Protein AF-A0A1V6TJF1-F1 (afdb_monomer_lite)

Organism: NCBI:txid254877

Sequence (123 aa):
MSKDDKTPVPILYVKFELDATTRQLRTNDKGISIATWAHCVDIAGVQGSVSYDKKFYISSSNGRTPKTGDPFTWEQGETTKEHKGWFMAGNEDLGFNSVRKEYYAVTDYDGGRYILACQGTIG

pLDDT: mean 83.07, std 12.92, range [35.69, 96.69]

Secondary structure (DSSP, 8-state):
--TT-SS---EEEEEEPBPTTT-SB---TTS---EEEEEEE--TTEEEEEEETTEEEEEEB--SSS--B--EEEETTSPPEE-TT-BPTTEEEEEEETTTTEEEEEE-STT---EEEEES---

Foldseek 3Di:
DAPPPPDPPFDKDFAFDADPPVRHTDDDPVRDTDTPDMDTDPDPQWAEWDDDPQKIWTWHAHDADDQRIWIWIDHPPDDIDIDGSPHGHQWHYWDADPVQRWIWTWHDDPPDTDIDIDHHPPD

Radius of gyration: 16.26 Å; chains: 1; bounding box: 36×42×46 Å

Structure (mmCIF, N/CA/C/O backbone):
data_AF-A0A1V6TJF1-F1
#
_entry.id   AF-A0A1V6TJF1-F1
#
loop_
_atom_site.group_PDB
_atom_site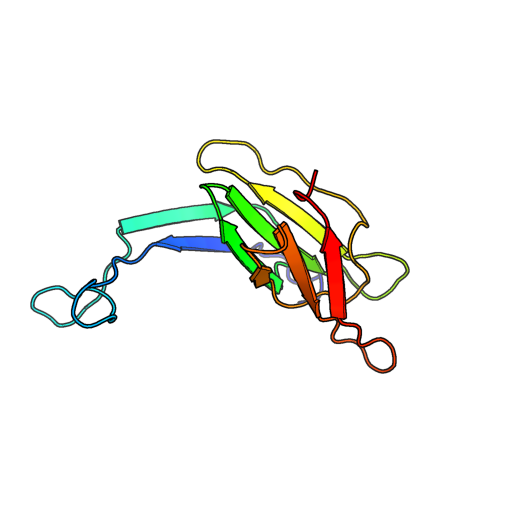.id
_atom_site.type_symbol
_atom_site.label_atom_id
_atom_site.label_alt_id
_atom_site.label_comp_id
_atom_site.label_asym_id
_atom_site.label_entity_id
_atom_site.label_seq_id
_atom_site.pdbx_PDB_ins_code
_atom_site.Cartn_x
_atom_site.Cartn_y
_atom_site.Cartn_z
_atom_site.occupancy
_atom_site.B_iso_or_equiv
_atom_site.auth_seq_id
_atom_site.auth_comp_id
_atom_site.auth_asym_id
_atom_site.auth_atom_id
_atom_site.pdbx_PDB_model_num
ATOM 1 N N . MET A 1 1 ? -1.957 13.641 -10.867 1.00 41.16 1 MET A N 1
ATOM 2 C CA . MET A 1 1 ? -1.540 14.979 -10.376 1.00 41.16 1 MET A CA 1
ATOM 3 C C . MET A 1 1 ? -0.237 15.371 -11.063 1.00 41.16 1 MET A C 1
ATOM 5 O O . MET A 1 1 ? 0.670 14.549 -11.087 1.00 41.16 1 MET A O 1
ATOM 9 N N . SER A 1 2 ? -0.143 16.557 -11.675 1.00 35.69 2 SER A N 1
ATOM 10 C CA . SER A 1 2 ? 1.143 17.069 -12.180 1.00 35.69 2 SER A CA 1
ATOM 11 C C . SER A 1 2 ? 2.011 17.528 -11.003 1.00 35.69 2 SER A C 1
ATOM 13 O O . SER A 1 2 ? 1.494 17.959 -9.976 1.00 35.69 2 SER A O 1
ATOM 15 N N . LYS A 1 3 ? 3.336 17.429 -11.144 1.00 45.72 3 LYS A N 1
ATOM 16 C CA . LYS A 1 3 ? 4.341 17.770 -10.117 1.00 45.72 3 LYS A CA 1
ATOM 17 C C . LYS A 1 3 ? 4.414 19.267 -9.746 1.00 45.72 3 LYS A C 1
ATOM 19 O O . LYS A 1 3 ? 5.305 19.646 -8.993 1.00 45.72 3 LYS A O 1
ATOM 24 N N . ASP A 1 4 ? 3.505 20.103 -10.251 1.00 49.81 4 ASP A N 1
ATOM 25 C CA . ASP A 1 4 ? 3.651 21.565 -10.235 1.00 49.81 4 ASP A CA 1
ATOM 26 C C . ASP A 1 4 ? 2.815 22.303 -9.173 1.00 49.81 4 ASP A C 1
ATOM 28 O O . ASP A 1 4 ? 2.995 23.512 -9.008 1.00 49.81 4 ASP A O 1
ATOM 32 N N . ASP A 1 5 ? 1.975 21.617 -8.388 1.00 50.69 5 ASP A N 1
ATOM 33 C CA . ASP A 1 5 ? 1.290 22.245 -7.247 1.00 50.69 5 ASP A CA 1
ATOM 34 C C . ASP A 1 5 ? 2.177 22.220 -5.988 1.00 50.69 5 ASP A C 1
ATOM 36 O O . ASP A 1 5 ? 2.368 21.201 -5.326 1.00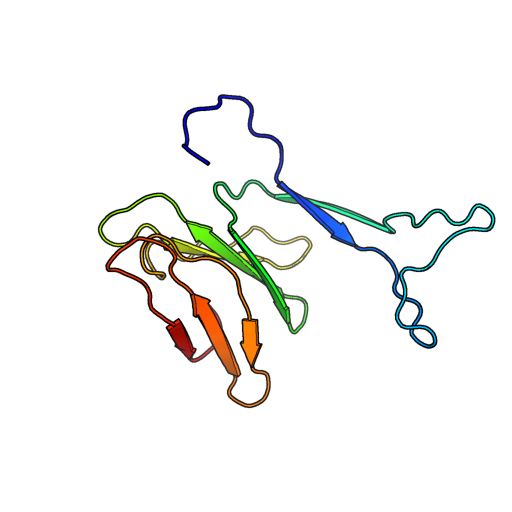 50.69 5 ASP A O 1
ATOM 40 N N . LYS A 1 6 ? 2.753 23.387 -5.674 1.00 47.88 6 LYS A N 1
ATOM 41 C CA . LYS A 1 6 ? 3.820 23.633 -4.680 1.00 47.88 6 LYS A CA 1
ATOM 42 C C . LYS A 1 6 ? 3.401 23.584 -3.204 1.00 47.88 6 LYS A C 1
ATOM 44 O O . LYS A 1 6 ? 4.059 24.193 -2.362 1.00 47.88 6 LYS A O 1
ATOM 49 N N . THR A 1 7 ? 2.369 22.827 -2.866 1.00 48.81 7 THR A N 1
ATOM 50 C CA . THR A 1 7 ? 2.110 22.472 -1.469 1.00 48.81 7 THR A CA 1
ATOM 51 C C . THR A 1 7 ? 2.065 20.956 -1.408 1.00 48.81 7 THR A C 1
ATOM 53 O O . THR A 1 7 ? 1.073 20.391 -1.868 1.00 48.81 7 THR A O 1
ATOM 56 N N . PRO A 1 8 ? 3.104 20.268 -0.892 1.00 56.84 8 PRO A N 1
ATOM 57 C CA . PRO A 1 8 ? 2.990 18.842 -0.646 1.00 56.84 8 PRO A CA 1
ATOM 58 C C . PRO A 1 8 ? 1.901 18.665 0.410 1.00 56.84 8 PRO A C 1
ATOM 60 O O . PRO A 1 8 ? 2.121 18.879 1.600 1.00 56.84 8 PRO A O 1
ATOM 63 N N . VAL A 1 9 ? 0.685 18.348 -0.034 1.00 62.62 9 VAL A N 1
ATOM 64 C CA . VAL A 1 9 ? -0.334 17.808 0.855 1.00 62.62 9 VAL A CA 1
ATOM 65 C C . VAL A 1 9 ? 0.242 16.470 1.308 1.00 62.62 9 VAL A C 1
ATOM 67 O O . VAL A 1 9 ? 0.469 15.610 0.453 1.00 62.62 9 VAL A O 1
ATOM 70 N N . PRO A 1 10 ? 0.561 16.298 2.603 1.00 67.50 10 PRO A N 1
ATOM 71 C CA . PRO A 1 10 ? 1.158 15.058 3.065 1.00 67.50 10 PRO A CA 1
ATOM 72 C C . PRO A 1 10 ? 0.212 13.910 2.726 1.00 67.50 10 PRO A C 1
ATOM 74 O O . PRO A 1 10 ? -0.987 13.981 3.012 1.00 67.50 10 PRO A O 1
ATOM 77 N N . ILE A 1 11 ? 0.742 12.855 2.108 1.00 77.81 11 ILE A N 1
ATOM 78 C CA . ILE A 1 11 ? -0.065 11.673 1.830 1.00 77.81 11 ILE A CA 1
ATOM 79 C C . ILE A 1 11 ? -0.284 10.955 3.155 1.00 77.81 11 ILE A C 1
ATOM 81 O O . ILE A 1 11 ? 0.655 10.460 3.781 1.00 77.81 11 ILE A O 1
ATOM 85 N N . LEU A 1 12 ? -1.536 10.957 3.604 1.00 85.25 12 LEU A N 1
ATOM 86 C CA . LEU A 1 12 ? -1.930 10.449 4.907 1.00 85.25 12 LEU A CA 1
ATOM 87 C C . LEU A 1 12 ? -2.501 9.040 4.775 1.00 85.25 12 LEU A C 1
ATOM 89 O O . LEU A 1 12 ? -3.571 8.846 4.198 1.00 85.25 12 LEU A O 1
ATOM 93 N N . TYR A 1 13 ? -1.833 8.066 5.385 1.00 85.69 13 TYR A N 1
ATOM 94 C CA . TYR A 1 13 ? -2.443 6.771 5.649 1.00 85.69 13 TYR A CA 1
ATOM 95 C C . TYR A 1 13 ? -3.203 6.827 6.963 1.00 85.69 13 TYR A C 1
ATOM 97 O O . TYR A 1 13 ? -2.684 7.310 7.966 1.00 85.69 13 TYR A O 1
ATOM 105 N N . VAL A 1 14 ? -4.421 6.295 6.964 1.00 90.19 14 VAL A N 1
ATOM 106 C CA . VAL A 1 14 ? -5.288 6.213 8.141 1.00 90.19 14 VAL A CA 1
ATOM 107 C C . VAL A 1 14 ? -5.792 4.788 8.314 1.00 90.19 14 VAL A C 1
ATOM 109 O O . VAL A 1 14 ? -6.041 4.083 7.337 1.00 90.19 14 VAL A O 1
ATOM 112 N N . LYS A 1 15 ? -5.941 4.350 9.565 1.00 90.56 15 LYS A N 1
ATOM 113 C CA . LYS A 1 15 ? -6.584 3.075 9.902 1.00 90.56 15 LYS A CA 1
ATOM 114 C C . LYS A 1 15 ? -7.869 3.370 10.656 1.00 90.56 15 LYS A C 1
ATOM 116 O O . LYS A 1 15 ? -7.858 4.098 11.646 1.00 90.56 15 LYS A O 1
ATOM 121 N N . PHE A 1 16 ? -8.951 2.763 10.193 1.00 94.50 16 PHE A N 1
ATOM 122 C CA . PHE A 1 16 ? -10.224 2.719 10.898 1.00 94.50 16 PHE A CA 1
ATOM 123 C C . PHE A 1 16 ? -10.472 1.296 11.376 1.00 94.50 16 PHE A C 1
ATOM 125 O O . PHE A 1 16 ? -10.070 0.330 10.723 1.00 94.50 16 PHE A O 1
ATOM 132 N N . GLU A 1 17 ? -11.139 1.163 12.514 1.00 94.75 17 GLU A N 1
ATOM 133 C CA . GLU A 1 17 ? -11.574 -0.148 12.973 1.00 94.75 17 GLU A CA 1
ATOM 134 C C . GLU A 1 17 ? -12.745 -0.656 12.136 1.00 94.75 17 GLU A C 1
ATOM 136 O O . GLU A 1 17 ? -13.691 0.078 11.847 1.00 94.75 17 GLU A O 1
ATOM 141 N N . LEU A 1 18 ? -12.695 -1.942 11.795 1.00 94.75 18 LEU A N 1
ATOM 142 C CA . LEU A 1 18 ? -13.790 -2.664 11.165 1.00 94.75 18 LEU A CA 1
ATOM 143 C C . LEU A 1 18 ? -14.496 -3.517 12.221 1.00 94.75 18 LEU A C 1
ATOM 145 O O . LEU A 1 18 ? -13.851 -4.268 12.955 1.00 94.75 18 LEU A O 1
ATOM 149 N N . ASP A 1 19 ? -15.820 -3.448 12.275 1.00 94.75 19 ASP A N 1
ATOM 150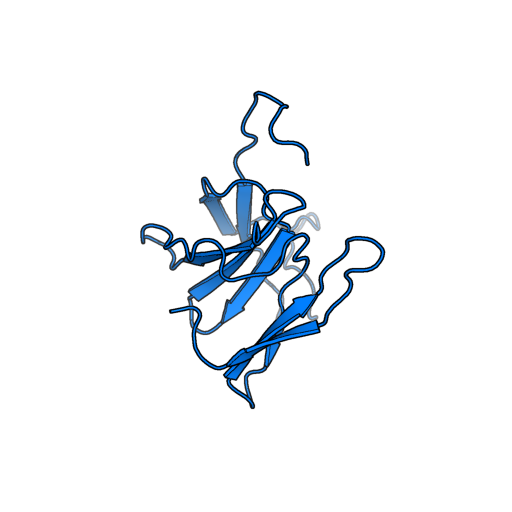 C CA . ASP A 1 19 ? -16.620 -4.421 13.004 1.00 94.75 19 ASP A CA 1
ATOM 151 C C . ASP A 1 19 ? -16.600 -5.756 12.243 1.00 94.75 19 ASP A C 1
ATOM 153 O O . ASP A 1 19 ? -17.059 -5.866 11.104 1.00 94.75 19 ASP A O 1
ATOM 157 N N . ALA A 1 20 ? -16.031 -6.791 12.864 1.00 93.94 20 ALA A N 1
ATOM 158 C CA . ALA A 1 20 ? -15.849 -8.094 12.228 1.00 93.94 20 ALA A CA 1
ATOM 159 C C . ALA A 1 20 ? -17.168 -8.846 11.965 1.00 93.94 20 ALA A C 1
ATOM 161 O O . ALA A 1 20 ? -17.195 -9.743 11.119 1.00 93.94 20 ALA A O 1
ATOM 162 N N . THR A 1 21 ? -18.245 -8.480 12.662 1.00 95.88 21 THR A N 1
ATOM 163 C CA . THR A 1 21 ? -19.567 -9.100 12.533 1.00 95.88 21 THR A CA 1
ATOM 164 C C . THR A 1 21 ? -20.348 -8.442 11.407 1.00 95.88 21 THR A C 1
ATOM 166 O O . THR A 1 21 ? -20.821 -9.124 10.501 1.00 95.88 21 THR A O 1
ATOM 169 N N . THR A 1 22 ? -20.456 -7.112 11.430 1.00 95.56 22 THR A N 1
ATOM 170 C CA . THR A 1 22 ? -21.263 -6.360 10.455 1.00 95.56 22 THR A CA 1
ATOM 171 C C . THR A 1 22 ? -20.500 -6.023 9.179 1.00 95.56 22 THR A C 1
ATOM 173 O O . THR A 1 22 ? -21.121 -5.686 8.173 1.00 95.56 22 THR A O 1
ATOM 176 N N . ARG A 1 23 ? -19.163 -6.123 9.203 1.00 94.38 23 ARG A N 1
ATOM 177 C CA . ARG A 1 23 ? -18.254 -5.712 8.118 1.00 94.38 23 ARG A CA 1
ATOM 178 C C . ARG A 1 23 ? -18.370 -4.227 7.764 1.00 94.38 23 ARG A C 1
ATOM 180 O O . ARG A 1 23 ? -18.055 -3.834 6.645 1.00 94.38 23 ARG A O 1
ATOM 187 N N . GLN A 1 24 ? -18.791 -3.407 8.724 1.00 95.69 24 GLN A N 1
ATOM 188 C CA . GLN A 1 24 ? -18.848 -1.948 8.616 1.00 95.69 24 GLN A CA 1
ATOM 189 C C . GLN A 1 24 ? -17.756 -1.301 9.470 1.00 95.69 24 GLN A C 1
ATOM 191 O O . GLN A 1 24 ? -17.176 -1.948 10.343 1.00 95.69 24 GLN A O 1
ATOM 196 N N . LEU A 1 25 ? -17.465 -0.020 9.235 1.00 96.56 25 LEU A N 1
ATOM 197 C CA . LEU A 1 25 ? -16.577 0.736 10.120 1.00 96.56 25 LEU A CA 1
ATOM 198 C C . LEU A 1 25 ? -17.198 0.840 11.518 1.00 96.56 25 LEU A C 1
ATOM 200 O O . LEU A 1 25 ? -18.387 1.135 11.644 1.00 96.56 25 LEU A O 1
ATOM 204 N N . ARG A 1 26 ? -16.400 0.637 12.572 1.00 96.50 26 ARG A N 1
ATOM 205 C CA . ARG A 1 26 ? -16.863 0.855 13.948 1.00 96.50 26 ARG A CA 1
ATOM 206 C C . ARG A 1 26 ? -17.180 2.337 14.138 1.00 96.50 26 ARG A C 1
ATOM 208 O O . ARG A 1 26 ? -16.384 3.202 13.761 1.00 96.50 26 ARG A O 1
ATOM 215 N N . THR A 1 27 ? -18.316 2.618 14.767 1.00 96.62 27 THR A N 1
ATOM 216 C CA . THR A 1 27 ? -18.743 3.971 15.127 1.00 96.62 27 THR A CA 1
ATOM 217 C C . THR A 1 27 ? -18.874 4.128 16.637 1.00 96.62 27 THR A C 1
ATOM 219 O O . THR A 1 27 ? -19.155 3.163 17.346 1.00 96.62 27 THR A O 1
ATOM 222 N N . ASN A 1 28 ? -18.700 5.353 17.131 1.00 93.62 28 ASN A N 1
ATOM 223 C CA . ASN A 1 28 ? -19.096 5.724 18.491 1.00 93.62 28 ASN A CA 1
ATOM 224 C C . ASN A 1 28 ? -20.628 5.888 18.610 1.00 93.62 28 ASN A C 1
ATOM 226 O O . ASN A 1 28 ? -21.353 5.762 17.622 1.00 93.62 28 ASN A O 1
ATOM 230 N N . ASP A 1 29 ? -21.112 6.254 19.799 1.00 95.75 29 ASP A N 1
ATOM 231 C CA . ASP A 1 29 ? -22.543 6.442 20.110 1.00 95.75 29 ASP A CA 1
ATOM 232 C C . ASP A 1 29 ? -23.243 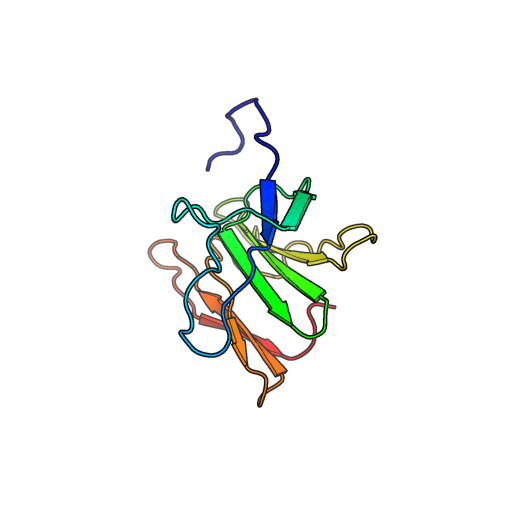7.523 19.266 1.00 95.75 29 ASP A C 1
ATOM 234 O O . ASP A 1 29 ? -24.468 7.621 19.255 1.00 95.75 29 ASP A O 1
ATOM 238 N N . LYS A 1 30 ? -22.476 8.352 18.548 1.00 96.44 30 LYS A N 1
ATOM 239 C CA . LYS A 1 30 ? -22.983 9.382 17.631 1.00 96.44 30 LYS A CA 1
ATOM 240 C C . LYS A 1 30 ? -22.976 8.929 16.168 1.00 96.44 30 LYS A C 1
ATOM 242 O O . LYS A 1 30 ? -23.231 9.744 15.288 1.00 96.44 30 LYS A O 1
ATOM 247 N N . GLY A 1 31 ? -22.636 7.669 15.892 1.00 95.06 31 GLY A N 1
ATOM 248 C CA . GLY A 1 31 ? -22.523 7.141 14.532 1.00 95.06 31 GLY A CA 1
ATOM 249 C C . GLY A 1 31 ? -21.271 7.606 13.778 1.00 95.06 31 GLY A C 1
ATOM 250 O O . GLY A 1 31 ? -21.216 7.480 12.560 1.00 95.06 31 GLY A O 1
ATOM 251 N N . ILE A 1 32 ? -20.258 8.143 14.469 1.00 96.00 32 ILE A N 1
ATOM 252 C CA . ILE A 1 32 ? -19.025 8.642 13.840 1.00 96.00 32 ILE A CA 1
ATOM 253 C C . ILE A 1 32 ? -17.929 7.582 13.947 1.00 96.00 32 ILE A C 1
ATOM 255 O O . ILE A 1 32 ? -17.636 7.106 15.046 1.00 96.00 32 ILE A O 1
ATOM 259 N N . SER A 1 33 ? -17.293 7.243 12.822 1.00 96.69 33 SER A N 1
ATOM 260 C CA . SER A 1 33 ? -16.074 6.429 12.819 1.00 96.69 33 SER A CA 1
ATOM 261 C C . SER A 1 33 ? -14.841 7.304 13.027 1.00 96.69 33 SER A C 1
ATOM 263 O O . SER A 1 33 ? -14.708 8.362 12.410 1.00 96.69 33 SER A O 1
ATOM 265 N N . ILE A 1 34 ? -13.944 6.873 13.912 1.00 93.62 34 ILE A N 1
ATOM 266 C CA . ILE A 1 34 ? -12.733 7.609 14.283 1.00 93.62 34 ILE A CA 1
ATOM 267 C C . ILE A 1 34 ? -11.527 6.766 13.879 1.00 93.62 34 ILE A C 1
ATOM 269 O O . ILE A 1 34 ? -11.467 5.574 14.184 1.00 93.62 34 ILE A O 1
ATOM 273 N N . ALA A 1 35 ? -10.567 7.386 13.193 1.00 93.00 35 ALA A N 1
ATOM 274 C CA . ALA A 1 35 ? -9.309 6.730 12.872 1.00 93.00 35 ALA A CA 1
ATOM 275 C C . ALA A 1 35 ? -8.536 6.436 14.166 1.00 93.00 35 ALA A C 1
ATOM 277 O O . ALA A 1 35 ? -8.365 7.315 15.010 1.00 93.00 35 ALA A O 1
ATOM 278 N N . THR A 1 36 ? -8.040 5.213 14.317 1.00 92.25 36 THR A N 1
ATOM 279 C CA . THR A 1 36 ? -7.227 4.807 15.477 1.00 92.25 36 THR A CA 1
ATOM 280 C C . THR A 1 36 ? -5.741 5.047 15.260 1.00 92.25 36 THR A C 1
ATOM 282 O O . THR A 1 36 ? -4.942 4.951 16.189 1.00 92.25 36 THR A O 1
ATOM 285 N N . TRP A 1 37 ? -5.359 5.366 14.026 1.00 90.69 37 TRP A N 1
ATOM 286 C CA . TRP A 1 37 ? -3.989 5.633 13.639 1.00 90.69 37 TRP A CA 1
ATOM 287 C C . TRP A 1 37 ? -3.953 6.471 12.366 1.00 90.69 37 TRP A C 1
ATOM 289 O O . TRP A 1 37 ? -4.799 6.308 11.480 1.00 90.69 37 TRP A O 1
ATOM 299 N N . ALA A 1 38 ? -2.941 7.327 12.271 1.00 86.62 38 ALA A N 1
ATOM 300 C CA . ALA A 1 38 ? -2.631 8.090 11.079 1.00 86.62 38 ALA A CA 1
ATOM 301 C C . ALA A 1 38 ? -1.108 8.247 10.935 1.00 86.62 38 ALA A C 1
ATOM 303 O O . ALA A 1 38 ? -0.405 8.378 11.938 1.00 86.62 38 ALA A O 1
ATOM 304 N N . HIS A 1 39 ? -0.597 8.231 9.705 1.00 86.19 39 HIS A N 1
ATOM 305 C CA . HIS A 1 39 ? 0.821 8.433 9.413 1.00 86.19 39 HIS A CA 1
ATOM 306 C C . HIS A 1 39 ? 1.009 9.118 8.062 1.00 86.19 39 HIS A C 1
ATOM 308 O O . HIS A 1 39 ? 0.483 8.660 7.046 1.00 86.19 39 HIS A O 1
ATOM 314 N N . CYS A 1 40 ? 1.780 10.202 8.054 1.00 85.62 40 CYS A N 1
ATOM 315 C CA . CYS A 1 40 ? 2.167 10.887 6.828 1.00 85.62 40 CYS A CA 1
ATOM 316 C C . CYS A 1 40 ? 3.330 10.146 6.172 1.00 85.62 40 CYS A C 1
ATOM 318 O O . CYS A 1 40 ? 4.306 9.811 6.840 1.00 85.62 40 CYS A O 1
ATOM 320 N N . VAL A 1 41 ? 3.253 9.925 4.868 1.00 79.62 41 VAL A N 1
ATOM 321 C CA . VAL A 1 41 ? 4.400 9.497 4.066 1.00 79.62 41 VAL A CA 1
ATOM 322 C C . VAL A 1 41 ? 4.756 10.585 3.064 1.00 79.62 41 VAL A C 1
ATOM 324 O O . VAL A 1 41 ? 3.879 11.293 2.565 1.00 79.62 41 VAL A O 1
ATOM 327 N N . ASP A 1 42 ? 6.042 10.693 2.753 1.00 84.06 42 ASP A N 1
ATOM 328 C CA . ASP A 1 42 ? 6.552 11.592 1.718 1.00 84.06 42 ASP A CA 1
ATOM 329 C C . ASP A 1 42 ? 6.776 10.815 0.414 1.00 84.06 42 ASP A C 1
ATOM 331 O O . ASP A 1 42 ? 7.891 10.657 -0.075 1.00 84.06 42 ASP A O 1
ATOM 335 N N . ILE A 1 43 ? 5.696 10.223 -0.101 1.00 84.06 43 ILE A N 1
ATOM 336 C CA . ILE A 1 43 ? 5.699 9.502 -1.376 1.00 84.06 43 ILE A CA 1
ATOM 337 C C . ILE A 1 43 ? 4.853 10.313 -2.344 1.00 84.06 43 ILE A C 1
ATOM 339 O O . ILE A 1 43 ? 3.637 10.374 -2.205 1.00 84.06 43 ILE A O 1
ATOM 343 N N . ALA A 1 44 ? 5.477 10.955 -3.324 1.00 82.31 44 ALA A N 1
ATOM 344 C CA . ALA A 1 44 ? 4.741 11.712 -4.328 1.00 82.31 44 ALA A CA 1
ATOM 345 C C . ALA A 1 44 ? 4.007 10.780 -5.307 1.00 82.31 44 ALA A C 1
ATOM 347 O O . ALA A 1 44 ? 4.468 9.676 -5.598 1.00 82.31 44 ALA A O 1
ATOM 348 N N . GLY A 1 45 ? 2.881 11.249 -5.853 1.00 81.88 45 GLY A N 1
ATOM 349 C CA . GLY A 1 45 ? 2.205 10.588 -6.975 1.00 81.88 45 GLY A CA 1
ATOM 350 C C . GLY A 1 45 ? 1.658 9.194 -6.665 1.00 81.88 45 GLY A C 1
ATOM 351 O O . GLY A 1 45 ? 1.640 8.361 -7.565 1.00 81.88 45 GLY A O 1
ATOM 352 N N . VAL A 1 46 ? 1.254 8.923 -5.417 1.00 87.69 46 VAL A N 1
ATOM 353 C CA . VAL A 1 46 ? 0.605 7.654 -5.044 1.00 87.69 46 VAL A CA 1
ATOM 354 C C . VAL A 1 46 ? -0.701 7.489 -5.813 1.00 87.69 46 VAL A C 1
ATOM 356 O O . VAL A 1 46 ? -1.550 8.375 -5.778 1.00 87.69 46 VAL A O 1
ATOM 359 N N . GLN A 1 47 ? -0.853 6.330 -6.447 1.00 87.25 47 GLN A N 1
ATOM 360 C CA . GLN A 1 47 ? -2.017 5.964 -7.256 1.00 87.25 47 GLN A CA 1
ATOM 361 C C . GLN A 1 47 ? -2.739 4.716 -6.735 1.00 87.25 47 GLN A C 1
ATOM 363 O O . GLN A 1 47 ? -3.896 4.472 -7.055 1.00 87.25 47 GLN A O 1
ATOM 368 N N . GLY A 1 48 ? -2.082 3.921 -5.891 1.00 87.81 48 GLY A N 1
ATOM 369 C CA . GLY A 1 48 ? -2.672 2.726 -5.306 1.00 87.81 48 GLY A CA 1
ATOM 370 C C . GLY A 1 48 ? -1.840 2.187 -4.154 1.00 87.81 48 GLY A C 1
ATOM 371 O O . GLY A 1 48 ? -0.641 2.447 -4.040 1.00 87.81 48 GLY A O 1
ATOM 372 N N . SER A 1 49 ? -2.480 1.431 -3.267 1.00 88.81 49 SER A N 1
ATOM 373 C CA . SER A 1 49 ? -1.772 0.730 -2.201 1.00 88.81 49 SER A CA 1
ATOM 374 C C . SER A 1 49 ? -2.501 -0.538 -1.778 1.00 88.81 49 SER A C 1
ATOM 376 O O . SER A 1 49 ? -3.727 -0.614 -1.810 1.00 88.81 49 SER A O 1
ATOM 378 N N . VAL A 1 50 ? -1.731 -1.532 -1.348 1.00 90.06 50 VAL A N 1
ATOM 379 C CA . VAL A 1 50 ? -2.229 -2.742 -0.694 1.00 90.06 50 VAL A CA 1
ATOM 380 C C . VAL A 1 50 ? -1.338 -3.051 0.500 1.00 90.06 50 VAL A C 1
ATOM 382 O O . VAL A 1 50 ? -0.132 -2.808 0.463 1.00 90.06 50 VAL A O 1
ATOM 385 N N . SER A 1 51 ? -1.915 -3.593 1.570 1.00 88.25 51 SER A N 1
ATOM 386 C CA . SER A 1 51 ? -1.132 -4.126 2.684 1.00 88.25 51 SER A CA 1
ATOM 387 C C . SER A 1 51 ? -1.263 -5.641 2.757 1.00 88.25 51 SER A C 1
ATOM 389 O O . SER A 1 51 ? -2.351 -6.199 2.612 1.00 88.25 51 SER A O 1
ATOM 391 N N . TYR A 1 52 ? -0.137 -6.312 2.971 1.00 87.31 52 TYR A N 1
ATOM 392 C CA . TYR A 1 52 ? -0.069 -7.748 3.199 1.00 87.31 52 TYR A CA 1
ATOM 393 C C . TYR A 1 52 ? 1.108 -8.045 4.122 1.00 87.31 52 TYR A C 1
ATOM 395 O O . TYR A 1 52 ? 2.193 -7.494 3.946 1.00 87.31 52 TYR A O 1
ATOM 403 N N . ASP A 1 53 ? 0.876 -8.908 5.112 1.00 87.31 53 ASP A N 1
ATOM 404 C CA . ASP A 1 53 ? 1.888 -9.335 6.084 1.00 87.31 53 ASP A CA 1
ATOM 405 C C . ASP A 1 53 ? 2.650 -8.160 6.730 1.00 87.31 53 ASP A C 1
ATOM 407 O O . ASP A 1 53 ? 3.873 -8.091 6.720 1.00 87.31 53 ASP A O 1
ATOM 411 N N . LYS A 1 54 ? 1.892 -7.181 7.250 1.00 87.69 54 LYS A N 1
ATOM 412 C CA . LYS A 1 54 ? 2.387 -5.953 7.915 1.00 87.69 54 LYS A CA 1
ATOM 413 C C . LYS A 1 54 ? 3.187 -4.984 7.031 1.00 87.69 54 LYS A C 1
ATOM 415 O O . LYS A 1 54 ? 3.561 -3.917 7.515 1.00 87.69 54 LYS A O 1
ATOM 420 N N . LYS A 1 55 ? 3.371 -5.295 5.749 1.00 89.25 55 LYS A N 1
ATOM 421 C CA . LYS A 1 55 ? 4.015 -4.432 4.759 1.00 89.25 55 LYS A CA 1
ATOM 422 C C . LYS A 1 55 ? 2.981 -3.758 3.866 1.00 89.25 55 LYS A C 1
ATOM 424 O O . LYS A 1 55 ? 2.011 -4.383 3.436 1.00 89.25 55 LYS A O 1
ATOM 429 N N . PHE A 1 56 ? 3.202 -2.484 3.583 1.00 90.25 56 PHE A N 1
ATOM 430 C CA . PHE A 1 56 ? 2.497 -1.710 2.575 1.00 90.25 56 PHE A CA 1
ATOM 431 C C . PHE A 1 56 ? 3.280 -1.759 1.268 1.00 90.25 56 PHE A C 1
ATOM 433 O O . PHE A 1 56 ? 4.497 -1.575 1.252 1.00 90.25 56 PHE A O 1
ATOM 440 N N . TYR A 1 57 ? 2.556 -1.981 0.183 1.00 89.81 57 TYR A N 1
ATOM 441 C CA . TYR A 1 57 ? 3.031 -1.905 -1.188 1.00 89.81 57 TYR A CA 1
ATOM 442 C C . TYR A 1 57 ? 2.262 -0.780 -1.843 1.00 89.81 57 TYR A C 1
ATOM 444 O O . TYR A 1 57 ? 1.033 -0.746 -1.768 1.00 89.81 57 TYR A O 1
ATOM 452 N N . ILE A 1 58 ? 2.984 0.164 -2.418 1.00 89.94 58 ILE A N 1
ATOM 453 C CA . ILE A 1 58 ? 2.432 1.448 -2.829 1.00 89.94 58 ILE A CA 1
ATOM 454 C C . ILE A 1 58 ? 2.872 1.680 -4.265 1.00 89.94 58 ILE A C 1
ATOM 456 O O . ILE A 1 58 ? 4.057 1.575 -4.566 1.00 89.94 58 ILE A O 1
ATOM 460 N N . SER A 1 59 ? 1.935 1.965 -5.157 1.00 89.44 59 SER A N 1
ATOM 461 C CA . SER A 1 59 ? 2.221 2.309 -6.540 1.00 89.44 59 SER A CA 1
ATOM 462 C C . SER A 1 59 ? 2.292 3.829 -6.657 1.00 89.44 59 SER A C 1
ATOM 464 O O . SER A 1 59 ? 1.405 4.542 -6.185 1.00 89.44 59 SER A O 1
ATOM 466 N N . SER A 1 60 ? 3.370 4.330 -7.259 1.00 88.81 60 SER A N 1
ATOM 467 C CA . SER A 1 60 ? 3.514 5.739 -7.627 1.00 88.81 60 SER A CA 1
ATOM 468 C C . SER A 1 60 ? 3.719 5.847 -9.130 1.00 88.81 60 SER A C 1
ATOM 470 O O . SER A 1 60 ? 4.454 5.040 -9.701 1.00 88.81 60 SER A O 1
ATOM 472 N N . SER A 1 61 ? 3.046 6.803 -9.769 1.00 85.88 61 SER A N 1
ATOM 473 C CA . SER A 1 61 ? 3.164 7.086 -11.202 1.00 85.88 61 SER A CA 1
ATOM 474 C C . SER A 1 61 ? 3.679 8.510 -11.407 1.00 85.88 61 SER A C 1
ATOM 476 O O . SER A 1 61 ? 3.058 9.491 -10.999 1.00 85.88 61 SER A O 1
ATOM 478 N N . ASN A 1 62 ? 4.833 8.635 -12.062 1.00 81.00 62 ASN A N 1
ATOM 479 C CA . ASN A 1 62 ? 5.605 9.874 -12.184 1.00 81.00 62 ASN A CA 1
ATOM 480 C C . ASN A 1 62 ? 5.638 10.462 -13.608 1.00 81.00 62 ASN A C 1
ATOM 482 O O . ASN A 1 62 ? 6.526 11.259 -13.918 1.00 81.00 62 ASN A O 1
ATOM 486 N N . GLY A 1 63 ? 4.701 10.085 -14.486 1.00 75.69 63 GLY A N 1
ATOM 487 C CA . GLY A 1 63 ? 4.585 10.619 -15.853 1.00 75.69 63 GLY A CA 1
ATOM 488 C C . GLY A 1 63 ? 4.516 9.538 -16.933 1.00 75.69 63 GLY A C 1
ATOM 489 O O . GLY A 1 63 ? 4.200 8.397 -16.618 1.00 75.69 63 GLY A O 1
ATOM 490 N N . ARG A 1 64 ? 4.817 9.885 -18.199 1.00 75.38 64 ARG A N 1
ATOM 491 C CA . ARG A 1 64 ? 4.481 9.068 -19.390 1.00 75.38 64 ARG A CA 1
ATOM 492 C C . ARG A 1 64 ? 5.637 8.286 -20.055 1.00 75.38 64 ARG A C 1
ATOM 494 O O . ARG A 1 64 ? 5.350 7.447 -20.900 1.00 75.38 64 ARG A O 1
ATOM 501 N N . THR A 1 65 ? 6.919 8.495 -19.714 1.00 67.94 65 THR A N 1
ATOM 502 C CA . THR A 1 65 ? 8.042 7.837 -20.439 1.00 67.94 65 THR A CA 1
ATOM 503 C C . THR A 1 65 ? 9.363 7.737 -19.661 1.00 67.94 65 THR A C 1
ATOM 505 O O . THR A 1 65 ? 9.704 8.686 -18.960 1.00 67.94 65 THR A O 1
ATOM 508 N N . PRO A 1 66 ? 10.193 6.688 -19.891 1.00 56.44 66 PRO A N 1
ATOM 509 C CA . PRO A 1 66 ? 9.859 5.374 -20.466 1.00 56.44 66 PRO A CA 1
ATOM 510 C C . PRO A 1 66 ? 9.433 4.352 -19.391 1.00 56.44 66 PRO A C 1
ATOM 512 O O . PRO A 1 66 ? 8.815 3.343 -19.716 1.00 56.44 66 PRO A O 1
ATOM 515 N N . LYS A 1 67 ? 9.749 4.629 -18.119 1.00 63.16 67 LYS A N 1
ATOM 516 C CA . LYS A 1 67 ? 9.400 3.858 -16.917 1.00 63.16 67 LYS A CA 1
ATOM 517 C C . LYS A 1 67 ? 9.348 4.808 -15.726 1.00 63.16 67 LYS A C 1
ATOM 519 O O . LYS A 1 67 ? 10.355 5.057 -15.075 1.00 63.16 67 LYS A O 1
ATOM 524 N N . THR A 1 68 ? 8.200 5.415 -15.508 1.00 70.88 68 THR A N 1
ATOM 525 C CA . THR A 1 68 ? 7.986 6.413 -14.450 1.00 70.88 68 THR A CA 1
ATOM 526 C C . THR A 1 68 ? 7.148 5.844 -13.313 1.00 70.88 68 THR A C 1
ATOM 528 O O . THR A 1 68 ? 6.637 6.602 -12.502 1.00 70.88 68 THR A O 1
ATOM 531 N N . GLY A 1 69 ? 6.972 4.524 -13.265 1.00 82.50 69 GLY A N 1
ATOM 532 C CA . GLY A 1 69 ? 6.324 3.858 -12.155 1.00 82.50 69 GLY A CA 1
ATOM 533 C C . GLY A 1 69 ? 7.341 3.446 -11.100 1.00 82.50 69 GLY A C 1
ATOM 534 O O . GLY A 1 69 ? 8.149 2.546 -11.342 1.00 82.50 69 GLY A O 1
ATOM 535 N N . ASP A 1 70 ? 7.283 4.083 -9.936 1.00 87.06 70 ASP A N 1
ATOM 536 C CA . ASP A 1 70 ? 8.190 3.837 -8.815 1.00 87.06 70 ASP A CA 1
ATOM 537 C C . ASP A 1 70 ? 7.386 3.190 -7.678 1.00 87.06 70 ASP A C 1
ATOM 539 O O . ASP A 1 70 ? 6.793 3.896 -6.865 1.00 87.06 70 ASP A O 1
ATOM 543 N N . PRO A 1 71 ? 7.247 1.853 -7.614 1.00 88.94 71 PRO A N 1
ATOM 544 C CA . PRO A 1 71 ? 6.625 1.243 -6.452 1.00 88.94 71 PRO A CA 1
ATOM 545 C C . PRO A 1 71 ? 7.472 1.463 -5.197 1.00 88.94 71 PRO A C 1
ATOM 547 O O . PRO A 1 71 ? 8.699 1.535 -5.259 1.00 88.94 71 PRO A O 1
ATOM 550 N N . PHE A 1 72 ? 6.808 1.510 -4.047 1.00 90.62 72 PHE A N 1
ATOM 551 C CA . PHE A 1 72 ? 7.429 1.601 -2.732 1.00 90.62 72 PHE A CA 1
ATOM 552 C C . PHE A 1 72 ? 6.997 0.430 -1.856 1.00 90.62 72 PHE A C 1
ATOM 554 O O . PHE A 1 72 ? 5.856 -0.040 -1.934 1.00 90.62 72 PHE A O 1
ATOM 561 N N . THR A 1 73 ? 7.896 0.006 -0.975 1.00 91.44 73 THR A N 1
ATOM 562 C CA . THR A 1 73 ? 7.568 -0.844 0.167 1.00 91.44 73 THR A CA 1
ATOM 563 C C . THR A 1 73 ? 7.775 -0.098 1.469 1.00 91.44 73 THR A C 1
ATOM 565 O O . THR A 1 73 ? 8.700 0.703 1.619 1.00 91.44 73 THR A O 1
ATOM 568 N N . TRP A 1 74 ? 6.888 -0.345 2.426 1.00 91.12 74 TRP A N 1
ATOM 569 C CA . TRP A 1 74 ? 6.940 0.328 3.712 1.00 91.12 74 TRP A CA 1
ATOM 570 C C . TRP A 1 74 ? 6.405 -0.550 4.834 1.00 91.12 74 TRP A C 1
ATOM 572 O O . TRP A 1 74 ? 5.363 -1.187 4.699 1.00 91.12 74 TRP A O 1
ATOM 582 N N . GLU A 1 75 ? 7.105 -0.557 5.958 1.00 91.25 75 GLU A N 1
ATOM 583 C CA . GLU A 1 75 ? 6.634 -1.127 7.215 1.00 91.25 75 GLU A CA 1
ATOM 584 C C . GLU A 1 75 ? 6.507 0.000 8.236 1.00 91.25 75 GLU A C 1
ATOM 586 O O . GLU A 1 75 ? 7.293 0.947 8.250 1.00 91.25 75 GLU A O 1
ATOM 591 N N . GLN A 1 76 ? 5.482 -0.069 9.083 1.00 85.50 76 GLN A N 1
ATOM 592 C CA . GLN A 1 76 ? 5.229 0.999 10.042 1.00 85.50 76 GLN A CA 1
ATOM 593 C C . GLN A 1 76 ? 6.411 1.148 11.013 1.00 85.50 76 GLN A C 1
ATOM 595 O O . GLN A 1 76 ? 6.749 0.202 11.716 1.00 85.50 76 GLN A O 1
ATOM 600 N N . GLY A 1 77 ? 6.963 2.361 11.101 1.00 86.00 77 GLY A N 1
ATOM 601 C CA . GLY A 1 77 ? 8.141 2.669 11.922 1.00 86.00 77 GLY A CA 1
ATOM 602 C C . GLY A 1 77 ? 9.460 2.630 11.149 1.00 86.00 77 GLY A C 1
ATOM 603 O O . GLY A 1 77 ? 10.455 3.151 11.641 1.00 86.00 77 GLY A O 1
ATOM 604 N N . GLU A 1 78 ? 9.450 2.102 9.925 1.00 89.19 78 GLU A N 1
ATOM 605 C CA . GLU A 1 78 ? 10.624 2.008 9.063 1.00 89.19 78 GLU A CA 1
ATOM 606 C C . GLU A 1 78 ? 10.634 3.105 7.994 1.00 89.19 78 GLU A C 1
ATOM 608 O O . GLU A 1 78 ? 9.607 3.707 7.655 1.00 89.19 78 GLU A O 1
ATOM 613 N N . THR A 1 79 ? 11.813 3.345 7.421 1.00 88.31 79 THR A N 1
ATOM 614 C CA . THR A 1 79 ? 11.942 4.191 6.228 1.00 88.31 79 THR A CA 1
ATOM 615 C C . THR A 1 79 ? 11.384 3.460 5.008 1.00 88.31 79 THR A C 1
ATOM 617 O O . THR A 1 79 ? 11.607 2.265 4.821 1.00 88.31 79 THR A O 1
ATOM 620 N N . THR A 1 80 ? 10.653 4.180 4.162 1.00 89.38 80 THR A N 1
ATOM 621 C CA . THR A 1 80 ? 10.123 3.655 2.899 1.00 89.38 80 THR A CA 1
ATOM 622 C C . THR A 1 80 ? 11.262 3.259 1.960 1.00 89.38 80 THR A C 1
ATOM 624 O O . THR A 1 80 ? 12.215 4.020 1.785 1.00 89.38 80 THR A O 1
ATOM 627 N N . LYS A 1 81 ? 11.141 2.113 1.293 1.00 91.81 81 LYS A N 1
ATOM 628 C CA . LYS A 1 81 ? 12.058 1.685 0.236 1.00 91.81 81 LYS A CA 1
ATOM 629 C C . LYS A 1 81 ? 11.430 1.944 -1.132 1.00 91.81 81 LYS A C 1
ATOM 631 O O . LYS A 1 81 ? 10.349 1.441 -1.416 1.00 91.81 81 LYS A O 1
ATOM 636 N N . GLU A 1 82 ? 12.116 2.720 -1.966 1.00 90.69 82 GLU A N 1
ATOM 637 C CA . GLU A 1 82 ? 11.731 3.003 -3.354 1.00 90.69 82 GLU A CA 1
ATOM 638 C C . GLU A 1 82 ? 12.320 1.955 -4.308 1.00 90.69 82 GLU A C 1
ATOM 640 O O . GLU A 1 82 ? 13.501 1.608 -4.218 1.00 90.69 82 GLU A O 1
ATOM 645 N N . HIS A 1 83 ? 11.521 1.487 -5.266 1.00 88.00 83 HIS A N 1
ATOM 646 C CA . HIS A 1 83 ? 11.934 0.563 -6.323 1.00 88.00 83 HIS A CA 1
ATOM 647 C C . HIS A 1 83 ? 11.798 1.268 -7.676 1.00 88.00 83 HIS A C 1
ATOM 649 O O . HIS A 1 83 ? 10.828 1.097 -8.413 1.00 88.00 83 HIS A O 1
ATOM 655 N N . LYS A 1 84 ? 12.782 2.112 -7.980 1.00 87.69 84 LYS A N 1
ATOM 656 C CA . LYS A 1 84 ? 12.725 3.052 -9.101 1.00 87.69 84 LYS A CA 1
ATOM 657 C C . LYS A 1 84 ? 12.558 2.377 -10.468 1.00 87.69 84 LYS A C 1
ATOM 659 O O . LYS A 1 84 ? 13.315 1.472 -10.826 1.00 87.69 84 LYS A O 1
ATOM 664 N N . GLY A 1 85 ? 11.618 2.878 -11.265 1.00 84.38 85 GLY A N 1
ATOM 665 C CA . GLY A 1 85 ? 11.357 2.497 -12.651 1.00 84.38 85 GLY A CA 1
ATOM 666 C C . GLY A 1 85 ? 10.925 1.044 -12.811 1.00 84.38 85 GLY A C 1
ATOM 667 O O . GLY A 1 85 ? 11.144 0.453 -13.871 1.00 84.38 85 GLY A O 1
ATOM 668 N N . TRP A 1 86 ? 10.390 0.435 -11.755 1.00 84.44 86 TRP A N 1
ATOM 669 C CA . TRP A 1 86 ? 10.029 -0.976 -11.768 1.00 84.44 86 TRP A CA 1
ATOM 670 C C . TRP A 1 86 ? 8.661 -1.214 -12.403 1.00 84.44 86 TRP A C 1
ATOM 672 O O . TRP A 1 86 ? 8.458 -2.238 -13.057 1.00 84.44 86 TRP A O 1
ATOM 682 N N . PHE A 1 87 ? 7.756 -0.240 -12.294 1.00 85.19 87 PHE A N 1
ATOM 683 C CA . PHE A 1 87 ? 6.485 -0.241 -13.003 1.00 85.19 87 PHE A CA 1
ATOM 684 C C . PHE A 1 87 ? 6.542 0.588 -14.287 1.00 85.19 87 PHE A C 1
ATOM 686 O O . PHE A 1 87 ? 7.330 1.526 -14.458 1.00 85.19 87 PHE A O 1
ATOM 693 N N . MET A 1 88 ? 5.679 0.199 -15.221 1.00 82.75 88 MET A N 1
ATOM 694 C CA . MET A 1 88 ? 5.416 0.981 -16.420 1.00 82.75 88 MET A CA 1
ATOM 695 C C . MET A 1 88 ? 4.730 2.295 -16.042 1.00 82.75 88 MET A C 1
ATOM 697 O O . MET A 1 88 ? 4.035 2.375 -15.035 1.00 82.75 88 MET A O 1
ATOM 701 N N . ALA A 1 89 ? 4.927 3.313 -16.876 1.00 83.75 89 ALA A N 1
ATOM 702 C CA . ALA A 1 89 ? 4.249 4.597 -16.750 1.00 83.75 89 ALA A CA 1
ATOM 703 C C . ALA A 1 89 ? 2.720 4.43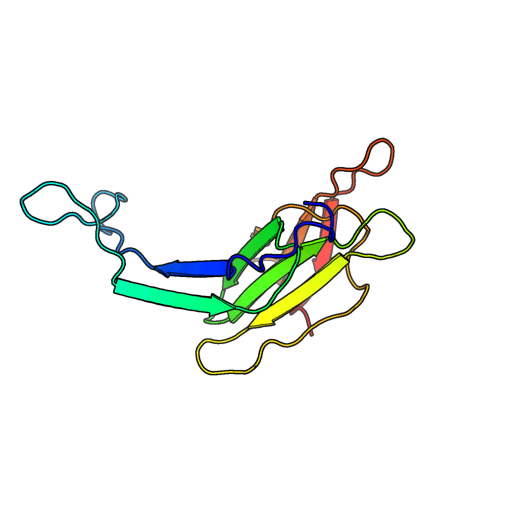6 -16.643 1.00 83.75 89 ALA A C 1
ATOM 705 O O . ALA A 1 89 ? 2.138 3.626 -17.368 1.00 83.75 89 ALA A O 1
ATOM 706 N N . GLY A 1 90 ? 2.082 5.251 -15.799 1.00 84.81 90 GLY A N 1
ATOM 707 C CA . GLY A 1 90 ? 0.625 5.252 -15.646 1.00 84.81 90 GLY A CA 1
ATOM 708 C C . GLY A 1 90 ? 0.106 4.102 -14.797 1.00 84.81 90 GLY A C 1
ATOM 709 O O . GLY A 1 90 ? -1.035 3.716 -14.976 1.00 84.81 90 GLY A O 1
ATOM 710 N N . ASN A 1 91 ? 0.939 3.491 -13.949 1.00 86.62 91 ASN A N 1
ATOM 711 C CA . ASN A 1 91 ? 0.495 2.430 -13.053 1.00 86.62 91 ASN A CA 1
ATOM 712 C C . ASN A 1 91 ? -0.490 2.966 -12.007 1.00 86.62 91 ASN A C 1
ATOM 714 O O . ASN A 1 91 ? -0.137 3.775 -11.152 1.00 86.62 91 ASN A O 1
ATOM 718 N N . GLU A 1 92 ? -1.689 2.419 -12.038 1.00 82.00 92 GLU A N 1
ATOM 719 C CA . GLU A 1 92 ? -2.798 2.700 -11.147 1.00 82.00 92 GLU A CA 1
ATOM 720 C C . GLU A 1 92 ? -3.197 1.419 -10.415 1.00 82.00 92 GLU A C 1
ATOM 722 O O . GLU A 1 92 ? -2.980 0.305 -10.912 1.00 82.00 92 GLU A O 1
ATOM 727 N N . ASP A 1 93 ? -3.798 1.602 -9.238 1.00 85.75 93 ASP A N 1
ATOM 728 C CA . ASP A 1 93 ? -4.279 0.536 -8.363 1.00 85.75 93 ASP A CA 1
ATOM 729 C C . ASP A 1 93 ? -3.195 -0.471 -7.930 1.00 85.75 93 ASP A C 1
ATOM 731 O O . ASP A 1 93 ? -2.098 -0.568 -8.482 1.00 85.75 93 ASP A O 1
ATOM 735 N N . LEU A 1 94 ? -3.485 -1.234 -6.877 1.00 88.75 94 LEU A N 1
ATOM 736 C CA . LEU A 1 94 ? -2.670 -2.378 -6.480 1.00 88.75 94 LEU A CA 1
ATOM 737 C C . LEU A 1 94 ? -3.547 -3.476 -5.889 1.00 88.75 94 LEU A C 1
ATOM 739 O O . LEU A 1 94 ? -4.380 -3.233 -5.018 1.00 88.75 94 LEU A O 1
ATOM 743 N N . GLY A 1 95 ? -3.304 -4.706 -6.325 1.00 89.00 95 GLY A N 1
ATOM 744 C CA . GLY A 1 95 ? -3.891 -5.910 -5.755 1.00 89.00 95 GLY A CA 1
ATOM 745 C C . GLY A 1 95 ? -2.819 -6.935 -5.419 1.00 89.00 95 GLY A C 1
ATOM 746 O O . GLY A 1 95 ? -1.792 -7.014 -6.090 1.00 89.00 95 GLY A O 1
ATOM 747 N N . PHE A 1 96 ? -3.067 -7.749 -4.395 1.00 88.31 96 PHE A N 1
ATOM 748 C CA . PHE A 1 96 ? -2.197 -8.867 -4.041 1.00 88.31 96 PHE A CA 1
ATOM 749 C C . PHE A 1 96 ? -2.962 -10.187 -4.085 1.00 88.31 96 PHE A C 1
ATOM 751 O O . PHE A 1 96 ? -4.005 -10.341 -3.448 1.00 88.31 96 PHE A O 1
ATOM 758 N N . ASN A 1 97 ? -2.418 -11.164 -4.806 1.00 87.81 97 ASN A N 1
ATOM 759 C CA . ASN A 1 97 ? -2.915 -12.532 -4.810 1.00 87.81 97 ASN A CA 1
ATOM 760 C C . ASN A 1 97 ? -2.075 -13.393 -3.870 1.00 87.81 97 ASN A C 1
ATOM 762 O O . ASN A 1 97 ? -0.950 -13.789 -4.180 1.00 87.81 97 ASN A O 1
ATOM 766 N N . SER A 1 98 ? -2.667 -13.738 -2.729 1.00 84.19 98 SER A N 1
ATOM 767 C CA . SER A 1 98 ? -2.010 -14.511 -1.677 1.00 84.19 98 SER A CA 1
ATOM 768 C C . SER A 1 98 ? -1.737 -15.971 -2.041 1.00 84.19 98 SER A C 1
ATOM 770 O O . SER A 1 98 ? -0.873 -16.578 -1.406 1.00 84.19 98 SER A O 1
ATOM 772 N N . VAL A 1 99 ? -2.415 -16.532 -3.047 1.00 87.81 99 VAL A N 1
ATOM 773 C CA . VAL A 1 99 ? -2.192 -17.907 -3.522 1.00 87.81 99 VAL A CA 1
ATOM 774 C C . VAL A 1 99 ? -0.962 -17.962 -4.423 1.00 87.81 99 VAL A C 1
ATOM 776 O O . VAL A 1 99 ? -0.102 -18.815 -4.231 1.00 87.81 99 VAL A O 1
ATOM 779 N N . ARG A 1 100 ? -0.854 -17.029 -5.377 1.00 86.81 100 ARG A N 1
ATOM 780 C CA . ARG A 1 100 ? 0.261 -16.976 -6.342 1.00 86.81 100 ARG A CA 1
ATOM 781 C C . ARG A 1 100 ? 1.461 -16.161 -5.872 1.00 86.81 100 ARG A C 1
ATOM 783 O O . ARG A 1 100 ? 2.520 -16.262 -6.473 1.00 86.81 100 ARG A O 1
ATOM 790 N N . LYS A 1 101 ? 1.303 -15.383 -4.797 1.00 85.19 101 LYS A N 1
ATOM 791 C CA . LYS A 1 101 ? 2.307 -14.423 -4.311 1.00 85.19 101 LYS A CA 1
ATOM 792 C C . LYS A 1 101 ? 2.685 -13.412 -5.401 1.00 85.19 101 LYS A C 1
ATOM 794 O O . LYS A 1 101 ? 3.860 -13.146 -5.645 1.00 85.19 101 LYS A O 1
ATOM 799 N N . GLU A 1 102 ? 1.657 -12.873 -6.051 1.00 87.00 102 GLU A N 1
ATOM 800 C CA . GLU A 1 102 ? 1.774 -11.930 -7.165 1.00 87.00 102 GLU A CA 1
ATOM 801 C C . GLU A 1 102 ? 1.097 -10.606 -6.822 1.00 87.00 102 GLU A C 1
ATOM 803 O O . GLU A 1 102 ? 0.007 -10.588 -6.238 1.00 87.00 102 GLU A O 1
ATOM 808 N N . TYR A 1 103 ? 1.740 -9.513 -7.223 1.00 84.19 103 TYR A N 1
ATOM 809 C CA . TYR A 1 103 ? 1.143 -8.183 -7.230 1.00 84.19 103 TYR A CA 1
ATOM 810 C C . TYR A 1 103 ? 0.625 -7.864 -8.620 1.00 84.19 103 TYR A C 1
ATOM 812 O O . TYR A 1 103 ? 1.296 -8.153 -9.615 1.00 84.19 103 TYR A O 1
ATOM 820 N N . TYR A 1 104 ? -0.542 -7.232 -8.666 1.00 88.75 104 TYR A N 1
ATOM 821 C CA . TYR A 1 104 ? -1.118 -6.718 -9.896 1.00 88.75 104 TYR A CA 1
ATOM 822 C C . TYR A 1 104 ? -1.310 -5.212 -9.812 1.00 88.75 104 TYR A C 1
ATOM 824 O O . TYR A 1 104 ? -1.781 -4.705 -8.795 1.00 88.75 104 TYR A O 1
ATOM 832 N N . ALA A 1 105 ? -0.983 -4.534 -10.902 1.00 88.31 105 ALA A N 1
ATOM 833 C CA . ALA A 1 105 ? -1.330 -3.142 -11.156 1.00 88.31 105 ALA A CA 1
ATOM 834 C C . ALA A 1 105 ? -1.911 -3.040 -12.568 1.00 88.31 105 ALA A C 1
ATOM 836 O O . ALA A 1 105 ? -1.654 -3.903 -13.416 1.00 88.31 105 ALA A O 1
ATOM 837 N N . VAL A 1 106 ? -2.675 -1.991 -12.835 1.00 89.75 106 VAL A N 1
ATOM 838 C CA . VAL A 1 106 ? -3.131 -1.659 -14.189 1.00 89.75 106 VAL A CA 1
ATOM 839 C C . VAL A 1 106 ? -2.414 -0.408 -14.662 1.00 89.75 106 VAL A C 1
ATOM 841 O O . VAL A 1 106 ? -1.957 0.370 -13.840 1.00 89.75 106 VAL A O 1
ATOM 844 N N . THR A 1 107 ? -2.275 -0.201 -15.968 1.00 88.06 107 THR A N 1
ATOM 845 C CA . THR A 1 107 ? -1.814 1.093 -16.495 1.00 88.06 107 THR A CA 1
ATOM 846 C C . THR A 1 107 ? -2.939 1.834 -17.211 1.00 88.06 107 THR A C 1
ATOM 848 O O . THR A 1 107 ? -3.759 1.198 -17.877 1.00 88.06 107 THR A O 1
ATOM 851 N N . ASP A 1 108 ? -3.013 3.160 -17.076 1.00 83.56 108 ASP A N 1
ATOM 852 C CA . ASP A 1 108 ? -4.182 3.952 -17.491 1.00 83.56 108 ASP A CA 1
ATOM 853 C C . ASP A 1 108 ? -4.028 4.697 -18.827 1.00 83.56 108 ASP A C 1
ATOM 855 O O . ASP A 1 108 ? -5.029 4.921 -19.522 1.00 83.56 108 ASP A O 1
ATOM 859 N N . TYR A 1 109 ? -2.796 5.021 -19.229 1.00 83.31 109 TYR A N 1
ATOM 860 C CA . TYR A 1 109 ? -2.529 5.803 -20.434 1.00 83.31 109 TYR A CA 1
ATOM 861 C C . TYR A 1 109 ? -3.093 5.168 -21.715 1.00 83.31 109 TYR A C 1
ATOM 863 O O . TYR A 1 109 ? -2.937 3.973 -21.987 1.00 83.31 109 TYR A O 1
ATOM 871 N N . ASP A 1 110 ? -3.686 6.015 -22.562 1.00 80.75 110 ASP A N 1
ATOM 872 C CA . ASP A 1 110 ? -4.211 5.625 -23.873 1.00 80.75 110 ASP A CA 1
ATOM 873 C C . ASP A 1 110 ? -3.145 4.944 -24.738 1.00 80.75 110 ASP A C 1
ATOM 875 O O . ASP A 1 110 ? -2.013 5.423 -24.859 1.00 80.75 110 ASP A O 1
ATOM 879 N N . GLY A 1 111 ? -3.527 3.819 -25.352 1.00 81.12 111 GLY A N 1
ATOM 880 C CA . GLY A 1 111 ? -2.631 2.984 -26.158 1.00 81.12 111 GLY A CA 1
ATOM 881 C C . GLY A 1 111 ? -1.582 2.208 -25.350 1.00 81.12 111 GLY A C 1
ATOM 882 O O . GLY A 1 111 ? -0.758 1.517 -25.942 1.00 81.12 111 GLY A O 1
ATOM 883 N N . GLY A 1 112 ? -1.608 2.299 -24.017 1.00 76.19 112 GLY A N 1
ATOM 884 C CA . GLY A 1 112 ? -0.639 1.684 -23.115 1.00 76.19 112 GLY A CA 1
ATOM 885 C C . GLY A 1 112 ? -1.277 1.093 -21.863 1.00 76.19 112 GLY A C 1
ATOM 886 O O . GLY A 1 112 ? -0.684 1.199 -20.794 1.00 76.19 112 GLY A O 1
ATOM 887 N N . ARG A 1 113 ? -2.471 0.495 -21.985 1.00 86.19 113 ARG A N 1
ATOM 888 C CA . ARG A 1 113 ? -3.156 -0.192 -20.881 1.00 86.19 113 ARG A CA 1
ATOM 889 C C . ARG A 1 113 ? -2.727 -1.649 -20.794 1.00 86.19 113 ARG A C 1
ATOM 891 O O . ARG A 1 113 ? -2.992 -2.436 -21.701 1.00 86.19 113 ARG A O 1
ATOM 898 N N . TYR A 1 114 ? -2.098 -2.003 -19.686 1.00 85.62 114 TYR A N 1
ATOM 899 C CA . TYR A 1 114 ? -1.581 -3.331 -19.397 1.00 85.62 114 TYR A CA 1
ATOM 900 C C . TYR A 1 114 ? -2.041 -3.767 -18.010 1.00 85.62 114 TYR A C 1
ATOM 902 O O . TYR A 1 114 ? -2.247 -2.937 -17.129 1.00 85.62 114 TYR A O 1
ATOM 910 N N . ILE A 1 115 ? -2.150 -5.080 -17.809 1.00 87.88 115 ILE A N 1
ATOM 911 C CA . ILE A 1 115 ? -2.126 -5.663 -16.467 1.00 87.88 115 ILE A CA 1
ATOM 912 C C . ILE A 1 115 ? -0.674 -6.044 -16.202 1.00 87.88 115 ILE A C 1
ATOM 914 O O . ILE A 1 115 ? -0.111 -6.892 -16.895 1.00 87.88 115 ILE A O 1
ATOM 918 N N . LEU A 1 116 ? -0.063 -5.396 -15.219 1.00 84.69 116 LEU A N 1
ATOM 919 C CA . LEU A 1 116 ? 1.265 -5.743 -14.738 1.00 84.69 116 LEU A CA 1
ATOM 920 C C . LEU A 1 116 ? 1.106 -6.866 -13.717 1.00 84.69 116 LEU A C 1
ATOM 922 O O . LEU A 1 116 ? 0.321 -6.727 -12.787 1.00 84.69 116 LEU A O 1
ATOM 926 N N . ALA A 1 117 ? 1.836 -7.965 -13.889 1.00 85.94 117 ALA A N 1
ATOM 927 C CA . ALA A 1 117 ? 1.915 -9.042 -12.910 1.00 85.94 117 ALA A CA 1
ATOM 928 C C . ALA A 1 117 ? 3.370 -9.181 -12.461 1.00 85.94 117 ALA A C 1
ATOM 930 O O . ALA A 1 117 ? 4.245 -9.516 -13.262 1.00 85.94 117 ALA A O 1
ATOM 931 N N . CYS A 1 118 ? 3.634 -8.907 -11.189 1.00 76.75 118 CYS A N 1
ATOM 932 C CA . CYS A 1 118 ? 4.967 -9.000 -10.610 1.00 76.75 118 CYS A CA 1
ATOM 933 C C . CYS A 1 118 ? 5.014 -10.185 -9.648 1.00 76.75 118 CYS A C 1
ATOM 935 O O . CYS A 1 118 ? 4.291 -10.210 -8.650 1.00 76.75 118 CYS A O 1
ATOM 937 N N . GLN A 1 119 ? 5.855 -11.172 -9.967 1.00 70.94 119 GLN A N 1
ATOM 938 C CA . GLN A 1 119 ? 6.103 -12.322 -9.101 1.00 70.94 119 GLN A CA 1
ATOM 939 C C . GLN A 1 119 ? 7.078 -11.973 -7.979 1.00 70.94 119 GLN A C 1
ATOM 941 O O . GLN A 1 119 ? 8.130 -11.382 -8.219 1.00 70.94 119 GLN A O 1
ATOM 946 N N . GLY A 1 120 ? 6.741 -12.413 -6.766 1.00 62.19 120 GLY A N 1
ATOM 947 C CA . GLY A 1 120 ? 7.560 -12.217 -5.576 1.00 62.19 120 GLY A CA 1
ATOM 948 C C . GLY A 1 120 ? 7.247 -10.921 -4.830 1.00 62.19 120 GLY A C 1
ATOM 949 O O . GLY A 1 120 ? 6.368 -10.143 -5.194 1.00 62.19 120 GLY A O 1
ATOM 950 N N . THR A 1 121 ? 7.954 -10.701 -3.725 1.00 57.91 121 THR A N 1
ATOM 951 C CA . 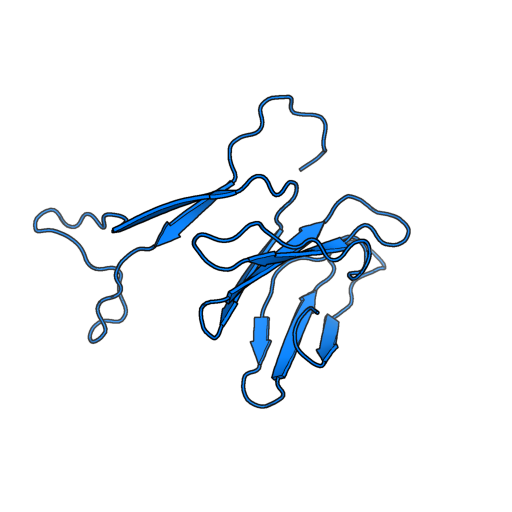THR A 1 121 ? 7.944 -9.419 -3.015 1.00 57.91 121 THR A CA 1
ATOM 952 C C . THR A 1 121 ? 8.574 -8.339 -3.881 1.00 57.91 121 THR A C 1
ATOM 954 O O . THR A 1 121 ? 9.625 -8.567 -4.476 1.00 57.91 121 THR A O 1
ATOM 957 N N . ILE A 1 122 ? 7.956 -7.155 -3.898 1.00 58.94 122 ILE A N 1
ATOM 958 C CA . ILE A 1 122 ? 8.625 -5.934 -4.349 1.00 58.94 122 ILE A CA 1
ATOM 959 C C . ILE A 1 122 ? 9.898 -5.789 -3.496 1.00 58.94 122 ILE A C 1
ATOM 961 O O . ILE A 1 122 ? 9.807 -5.676 -2.274 1.00 58.94 122 ILE A O 1
ATOM 965 N N . GLY A 1 123 ? 11.054 -6.004 -4.135 1.00 52.28 123 GLY A N 1
ATOM 966 C CA . GLY A 1 123 ? 12.297 -6.452 -3.490 1.00 52.28 123 GLY A CA 1
ATOM 967 C C . GLY A 1 123 ? 13.079 -5.364 -2.802 1.00 52.28 123 GLY A C 1
ATOM 968 O O . GLY A 1 123 ? 13.532 -4.423 -3.483 1.00 52.28 123 GLY A O 1
#